Protein AF-A0A952R5E4-F1 (afdb_monomer_lite)

Radius of gyration: 13.21 Å; chains: 1; bounding box: 33×34×29 Å

Structure (mmCIF, N/CA/C/O backbone):
data_AF-A0A952R5E4-F1
#
_entry.id   AF-A0A952R5E4-F1
#
loop_
_atom_site.group_PDB
_atom_site.id
_atom_site.type_symbol
_atom_site.label_atom_id
_atom_site.label_alt_id
_atom_site.label_comp_id
_atom_site.label_asym_id
_atom_site.label_entity_id
_atom_site.label_seq_id
_atom_site.pdbx_PDB_ins_code
_atom_site.Cartn_x
_atom_site.Cartn_y
_atom_site.Cartn_z
_atom_site.occupancy
_atom_site.B_iso_or_equiv
_atom_site.auth_seq_id
_atom_site.auth_comp_id
_atom_site.auth_asym_id
_atom_site.auth_atom_id
_atom_site.pdbx_PDB_model_num
ATOM 1 N N . MET A 1 1 ? 11.836 1.845 14.750 1.00 37.91 1 MET A N 1
ATOM 2 C CA . MET A 1 1 ? 12.737 0.796 14.227 1.00 37.91 1 MET A CA 1
ATOM 3 C C . MET A 1 1 ? 11.982 0.153 13.084 1.00 37.91 1 MET A C 1
ATOM 5 O O . MET A 1 1 ? 11.025 -0.555 13.361 1.00 37.91 1 MET A O 1
ATOM 9 N N . SER A 1 2 ? 12.292 0.534 11.841 1.00 47.06 2 SER A N 1
ATOM 10 C CA . SER A 1 2 ? 11.566 0.025 10.672 1.00 47.06 2 SER A CA 1
ATOM 11 C C . SER A 1 2 ? 11.762 -1.488 10.589 1.00 47.06 2 SER A C 1
ATOM 13 O O . SER A 1 2 ? 12.899 -1.958 10.569 1.00 47.06 2 SER A O 1
ATOM 15 N N . LEU A 1 3 ? 10.667 -2.250 10.605 1.00 56.06 3 LEU A N 1
ATOM 16 C CA . LEU A 1 3 ? 10.684 -3.714 10.494 1.00 56.06 3 LEU A CA 1
ATOM 17 C C . LEU A 1 3 ? 10.935 -4.183 9.048 1.00 56.06 3 LEU A C 1
ATOM 19 O O . LEU A 1 3 ? 11.079 -5.380 8.809 1.00 56.06 3 LEU A O 1
ATOM 23 N N . TYR A 1 4 ? 11.036 -3.245 8.101 1.00 64.62 4 TYR A N 1
ATOM 24 C CA . TYR A 1 4 ? 11.153 -3.502 6.672 1.00 64.62 4 TYR A CA 1
ATOM 25 C C . TYR A 1 4 ? 12.304 -2.664 6.090 1.00 64.62 4 TYR A C 1
ATOM 27 O O . TYR A 1 4 ? 12.291 -1.438 6.193 1.00 64.62 4 TYR A O 1
ATOM 35 N N . SER A 1 5 ? 13.321 -3.312 5.508 1.00 67.81 5 SER A N 1
ATOM 36 C CA . SER A 1 5 ? 14.405 -2.612 4.794 1.00 67.81 5 SER A CA 1
ATOM 37 C C . SER A 1 5 ? 14.019 -2.459 3.327 1.00 67.81 5 SER A C 1
ATOM 39 O O . SER A 1 5 ? 13.857 -3.450 2.618 1.00 67.81 5 SER A O 1
ATOM 41 N N . THR A 1 6 ? 13.887 -1.215 2.869 1.00 71.56 6 THR A N 1
ATOM 42 C CA . THR A 1 6 ? 13.632 -0.864 1.461 1.00 71.56 6 THR A CA 1
ATOM 43 C C . THR A 1 6 ? 14.893 -0.381 0.741 1.00 71.56 6 THR A C 1
ATOM 45 O O . THR A 1 6 ? 14.818 0.113 -0.381 1.00 71.56 6 THR A O 1
ATOM 48 N N . ASP A 1 7 ? 16.067 -0.525 1.362 1.00 72.19 7 ASP A N 1
ATOM 49 C CA . ASP A 1 7 ? 17.339 0.030 0.869 1.00 72.19 7 ASP A CA 1
ATOM 50 C C . ASP A 1 7 ? 17.760 -0.546 -0.486 1.00 72.19 7 ASP A C 1
ATOM 52 O O . ASP A 1 7 ? 18.458 0.098 -1.267 1.00 72.19 7 ASP A O 1
ATOM 56 N N . HIS A 1 8 ? 17.300 -1.761 -0.780 1.00 77.69 8 HIS A N 1
ATOM 57 C CA . HIS A 1 8 ? 17.564 -2.472 -2.023 1.00 77.69 8 HIS A CA 1
ATOM 58 C C . HIS A 1 8 ? 16.593 -2.102 -3.160 1.00 77.69 8 HIS A C 1
ATOM 60 O O . HIS A 1 8 ? 16.808 -2.532 -4.293 1.00 77.69 8 HIS A O 1
ATOM 66 N N . LEU A 1 9 ? 15.540 -1.318 -2.888 1.00 82.38 9 LEU A N 1
ATOM 67 C CA . LEU A 1 9 ? 14.565 -0.912 -3.898 1.00 82.38 9 LEU A CA 1
ATOM 68 C C . LEU A 1 9 ? 15.070 0.282 -4.719 1.00 82.38 9 LEU A C 1
ATOM 70 O O . LEU A 1 9 ? 15.565 1.291 -4.197 1.00 82.38 9 LEU A O 1
ATOM 74 N N . THR A 1 10 ? 14.889 0.175 -6.034 1.00 86.50 10 THR A N 1
ATOM 75 C CA . THR A 1 10 ? 15.015 1.305 -6.964 1.00 86.50 10 THR A CA 1
ATOM 76 C C . THR A 1 10 ? 13.888 2.313 -6.743 1.00 86.50 10 THR A C 1
ATOM 78 O O . THR A 1 10 ? 12.836 1.969 -6.210 1.00 86.50 10 THR A O 1
ATOM 81 N N . ASP A 1 11 ? 14.053 3.547 -7.215 1.00 81.81 11 ASP A N 1
ATOM 82 C CA . ASP A 1 11 ? 13.014 4.577 -7.067 1.00 81.81 11 ASP A CA 1
ATOM 83 C C . ASP A 1 11 ? 11.701 4.197 -7.781 1.00 81.81 11 ASP A C 1
ATOM 85 O O . ASP A 1 11 ? 10.617 4.520 -7.302 1.00 81.81 11 ASP A O 1
ATOM 89 N N . SER A 1 12 ? 11.780 3.446 -8.888 1.00 84.94 12 SER A N 1
ATOM 90 C CA . SER A 1 12 ? 10.597 2.919 -9.588 1.00 84.94 12 SER A CA 1
ATOM 91 C C . SER A 1 12 ? 9.851 1.887 -8.741 1.00 84.94 12 SER A C 1
ATOM 93 O O . SER A 1 12 ? 8.631 1.947 -8.618 1.00 84.94 12 SER A O 1
ATOM 95 N N . 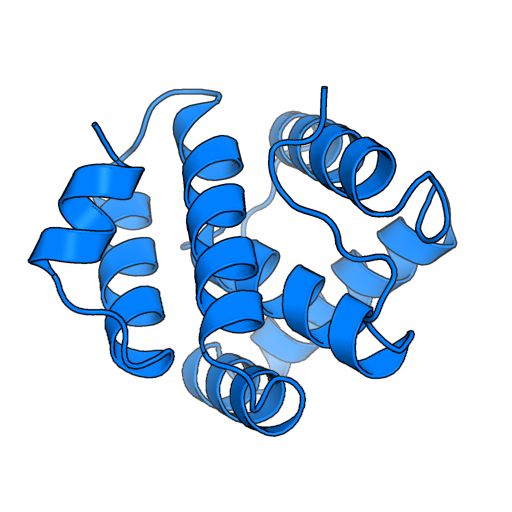GLN A 1 13 ? 10.587 0.966 -8.112 1.00 87.56 13 GLN A N 1
ATOM 96 C CA . GLN A 1 13 ? 10.014 -0.034 -7.208 1.00 87.56 13 GLN A CA 1
ATOM 97 C C . GLN A 1 13 ? 9.445 0.609 -5.948 1.00 87.56 13 GLN A C 1
ATOM 99 O O . GLN A 1 13 ? 8.379 0.224 -5.485 1.00 87.56 13 GLN A O 1
ATOM 104 N N . LEU A 1 14 ? 10.121 1.622 -5.412 1.00 85.19 14 LEU A N 1
ATOM 105 C CA . LEU A 1 14 ? 9.629 2.368 -4.266 1.00 85.19 14 LEU A CA 1
ATOM 106 C C . LEU A 1 14 ? 8.335 3.127 -4.612 1.00 85.19 14 LEU A C 1
ATOM 108 O O . LEU A 1 14 ? 7.388 3.120 -3.830 1.00 85.19 14 LEU A O 1
ATOM 112 N N . GLY A 1 15 ? 8.249 3.697 -5.818 1.00 86.50 15 GLY A N 1
ATOM 113 C CA . GLY A 1 15 ? 7.013 4.277 -6.344 1.00 86.50 15 GLY A CA 1
ATOM 114 C C . GLY A 1 15 ? 5.879 3.254 -6.479 1.00 86.50 15 GLY A C 1
ATOM 115 O O . GLY A 1 15 ? 4.753 3.544 -6.084 1.00 86.50 15 GLY A O 1
ATOM 116 N N . ALA A 1 16 ? 6.173 2.051 -6.976 1.00 89.25 16 ALA A N 1
ATOM 117 C CA . ALA A 1 16 ? 5.192 0.968 -7.075 1.00 89.25 16 ALA A CA 1
ATOM 118 C C . ALA A 1 16 ? 4.736 0.457 -5.699 1.00 89.25 16 ALA A C 1
ATOM 120 O O . ALA A 1 16 ? 3.554 0.181 -5.505 1.00 89.25 16 ALA A O 1
ATOM 121 N N . LEU A 1 17 ? 5.646 0.389 -4.724 1.00 89.44 17 LEU A N 1
ATOM 122 C CA . LEU A 1 17 ? 5.334 0.056 -3.335 1.00 89.44 17 LEU A CA 1
ATOM 123 C C . LEU A 1 17 ? 4.364 1.080 -2.732 1.00 89.44 17 LEU A C 1
ATOM 125 O O . LEU A 1 17 ? 3.339 0.689 -2.178 1.00 89.44 17 LEU A O 1
ATOM 129 N N . ILE A 1 18 ? 4.643 2.378 -2.901 1.00 88.00 18 ILE A N 1
ATOM 130 C CA . ILE A 1 18 ? 3.755 3.465 -2.454 1.00 88.00 18 ILE A CA 1
ATOM 131 C C . ILE A 1 18 ? 2.389 3.359 -3.117 1.00 88.00 18 ILE A C 1
ATOM 133 O O . ILE A 1 18 ? 1.367 3.537 -2.460 1.00 88.00 18 ILE A O 1
ATOM 137 N N . GLU A 1 19 ? 2.357 3.065 -4.413 1.00 90.19 19 GLU A N 1
ATOM 138 C CA . GLU A 1 19 ? 1.103 2.928 -5.135 1.00 90.19 19 GLU A CA 1
ATOM 139 C C . GLU A 1 19 ? 0.284 1.732 -4.641 1.00 90.19 19 GLU A C 1
ATOM 141 O O . GLU A 1 19 ? -0.911 1.881 -4.406 1.00 90.19 19 GLU A O 1
ATOM 146 N N . ILE A 1 20 ? 0.903 0.571 -4.409 1.00 90.56 20 ILE A N 1
ATOM 147 C CA . ILE A 1 20 ? 0.219 -0.585 -3.809 1.00 90.56 20 ILE A CA 1
ATOM 148 C C . ILE A 1 20 ? -0.343 -0.212 -2.439 1.00 90.56 20 ILE A C 1
ATOM 150 O O . ILE A 1 20 ? -1.508 -0.502 -2.173 1.00 90.56 20 ILE A O 1
ATOM 154 N N . MET A 1 21 ? 0.450 0.459 -1.599 1.00 88.38 21 MET A N 1
ATOM 155 C CA . MET A 1 21 ? -0.004 0.905 -0.284 1.00 88.38 21 MET A CA 1
ATOM 156 C C . MET A 1 21 ? -1.202 1.846 -0.384 1.00 88.38 21 MET A C 1
ATOM 158 O O . MET A 1 21 ? -2.198 1.634 0.298 1.00 88.38 21 MET A O 1
ATOM 162 N N . PHE A 1 22 ? -1.135 2.839 -1.270 1.00 87.88 22 PHE A N 1
ATOM 163 C CA . PHE A 1 22 ? -2.224 3.781 -1.513 1.00 87.88 22 PHE A CA 1
ATOM 164 C C . PHE A 1 22 ? -3.495 3.062 -1.990 1.00 87.88 22 PHE A C 1
ATOM 166 O O . PHE A 1 22 ? -4.573 3.247 -1.437 1.00 87.88 22 PHE A O 1
ATOM 173 N N . LEU A 1 23 ? -3.383 2.179 -2.984 1.00 88.75 23 LEU A N 1
ATOM 174 C CA . LEU A 1 23 ? -4.532 1.455 -3.536 1.00 88.75 23 LEU A CA 1
ATOM 175 C C . LEU A 1 23 ? -5.160 0.469 -2.542 1.00 88.75 23 LEU A C 1
ATOM 177 O O . LEU A 1 23 ? -6.336 0.131 -2.695 1.00 88.75 23 LEU A O 1
ATOM 181 N N . ALA A 1 24 ? -4.368 -0.034 -1.594 1.00 88.38 24 ALA A N 1
ATOM 182 C CA . ALA A 1 24 ? -4.779 -1.010 -0.595 1.00 88.38 24 ALA A CA 1
ATOM 183 C C . ALA A 1 24 ? -5.387 -0.371 0.657 1.00 88.38 24 ALA A C 1
ATOM 185 O O . ALA A 1 24 ? -6.364 -0.907 1.170 1.00 88.38 24 ALA A O 1
ATOM 186 N N . ALA A 1 25 ? -4.819 0.742 1.124 1.00 83.94 25 ALA A N 1
ATOM 187 C CA . ALA A 1 25 ? -5.314 1.459 2.292 1.00 83.94 25 ALA A CA 1
ATOM 188 C C . ALA A 1 25 ? -6.584 2.262 1.970 1.00 83.94 25 ALA A C 1
ATOM 190 O O . ALA A 1 25 ? -7.506 2.272 2.770 1.00 83.94 25 ALA A O 1
ATOM 191 N N . PHE A 1 26 ? -6.682 2.861 0.776 1.00 80.44 26 PHE A N 1
ATOM 192 C CA . PHE A 1 26 ? -7.795 3.755 0.433 1.00 80.44 26 PHE A CA 1
ATOM 193 C C . PHE A 1 26 ? -8.767 3.065 -0.521 1.00 80.44 26 PHE A C 1
ATOM 195 O O . PHE A 1 26 ? -8.497 2.926 -1.720 1.00 80.44 26 PHE A O 1
ATOM 202 N N . ALA A 1 27 ? -9.896 2.591 0.012 1.00 73.38 27 ALA A N 1
ATOM 203 C CA . ALA A 1 27 ? -10.884 1.792 -0.718 1.00 73.38 27 ALA A CA 1
ATOM 204 C C . ALA A 1 27 ? -11.842 2.640 -1.574 1.00 73.38 27 ALA A C 1
ATOM 206 O O . ALA A 1 27 ? -12.108 2.301 -2.735 1.00 73.38 27 ALA A O 1
ATOM 207 N N . ASP A 1 28 ? -12.320 3.758 -1.043 1.00 68.50 28 ASP A N 1
ATOM 208 C CA . ASP A 1 28 ? -13.260 4.681 -1.693 1.00 68.50 28 ASP A CA 1
ATOM 209 C C . ASP A 1 28 ? -12.568 5.729 -2.583 1.00 68.50 28 ASP A C 1
ATOM 211 O O . ASP A 1 28 ? -13.207 6.322 -3.450 1.00 68.50 28 ASP A O 1
ATOM 215 N N . GLY A 1 29 ? -11.250 5.887 -2.437 1.00 62.88 29 GLY A N 1
ATOM 216 C CA . GLY A 1 29 ? -10.493 6.937 -3.116 1.00 62.88 29 GLY A CA 1
ATOM 217 C C . GLY A 1 29 ? -10.668 8.311 -2.465 1.00 62.88 29 GLY A C 1
ATOM 218 O O . GLY A 1 29 ? -10.110 9.284 -2.977 1.00 62.88 29 GLY A O 1
ATOM 219 N N . GLU A 1 30 ? -11.400 8.389 -1.351 1.00 65.50 30 GLU A N 1
ATOM 220 C CA . GLU A 1 30 ? -11.340 9.523 -0.446 1.00 65.50 30 GLU A CA 1
ATOM 221 C C . GLU A 1 30 ? -10.128 9.342 0.462 1.00 65.50 30 GLU A C 1
ATOM 223 O O . GLU A 1 30 ? -9.740 8.242 0.845 1.00 65.50 30 GLU A O 1
ATOM 228 N N . PHE A 1 31 ? -9.438 10.448 0.698 1.00 70.88 31 PHE A N 1
ATOM 229 C CA . PHE A 1 31 ? -8.186 10.435 1.425 1.00 70.88 31 PHE A CA 1
ATOM 230 C C . PHE A 1 31 ? -8.134 11.687 2.278 1.00 70.88 31 PHE A C 1
ATOM 232 O O . PHE A 1 31 ? -7.729 12.761 1.812 1.00 70.88 31 PHE A O 1
ATOM 239 N N . SER A 1 32 ? -8.642 11.564 3.501 1.00 73.81 32 SER A N 1
ATOM 240 C CA . SER A 1 32 ? -8.738 12.670 4.444 1.00 73.81 32 SER A CA 1
ATOM 241 C C . SER A 1 32 ? -7.350 13.179 4.819 1.00 73.81 32 SER A C 1
ATOM 243 O O . SER A 1 32 ? -6.377 12.428 4.823 1.00 73.81 32 SER A O 1
ATOM 245 N N . GLU A 1 33 ? -7.238 14.462 5.175 1.00 77.00 33 GLU A N 1
ATOM 246 C CA . GLU A 1 33 ? -5.955 15.080 5.548 1.00 77.00 33 GLU A CA 1
ATOM 247 C C . GLU A 1 33 ? -5.216 14.308 6.657 1.00 77.00 33 GLU A C 1
ATOM 249 O O . GLU A 1 33 ? -3.984 14.248 6.645 1.00 77.00 33 GLU A O 1
ATOM 254 N N . GLN A 1 34 ? -5.963 13.688 7.579 1.00 76.81 34 GLN A N 1
ATOM 255 C CA . GLN A 1 34 ? -5.413 12.876 8.663 1.00 76.81 34 GLN A CA 1
ATOM 256 C C . GLN A 1 34 ? -4.780 11.583 8.138 1.00 76.81 34 GLN A C 1
ATOM 258 O O . GLN A 1 34 ? -3.641 11.270 8.483 1.00 76.81 34 GLN A O 1
ATOM 263 N N . GLU A 1 35 ? -5.468 10.874 7.246 1.00 76.62 35 GLU A N 1
ATOM 264 C CA . GLU A 1 35 ? -4.932 9.677 6.601 1.00 76.62 35 GLU A CA 1
ATOM 265 C C . GLU A 1 35 ? -3.716 10.018 5.731 1.00 76.62 35 GLU A C 1
ATOM 267 O O . GLU A 1 35 ? -2.745 9.259 5.706 1.00 76.62 35 GLU A O 1
ATOM 272 N N . GLN A 1 36 ? -3.704 11.186 5.068 1.00 80.00 36 GLN A N 1
ATOM 273 C CA . GLN A 1 36 ? -2.535 11.633 4.297 1.00 80.00 36 GLN A CA 1
ATOM 274 C C . GLN A 1 36 ? -1.328 11.902 5.186 1.00 80.00 36 GLN A C 1
ATOM 276 O O . GLN A 1 36 ? -0.198 11.617 4.791 1.00 80.00 36 GLN A O 1
ATOM 281 N N . ALA A 1 37 ? -1.539 12.487 6.366 1.00 81.81 37 ALA A N 1
ATOM 282 C CA . ALA A 1 37 ? -0.472 12.694 7.335 1.00 81.81 37 ALA A CA 1
ATOM 283 C C . ALA A 1 37 ? 0.089 11.349 7.819 1.00 81.81 37 ALA A C 1
ATOM 285 O O . ALA A 1 37 ? 1.287 11.119 7.680 1.00 81.81 37 ALA A O 1
ATOM 286 N N . ASN A 1 38 ? -0.783 10.431 8.247 1.00 80.38 38 ASN A N 1
ATOM 287 C CA . ASN A 1 38 ? -0.387 9.101 8.715 1.00 80.38 38 ASN A CA 1
ATOM 288 C C . ASN A 1 38 ? 0.373 8.319 7.628 1.00 80.38 38 ASN A C 1
ATOM 290 O O . ASN A 1 38 ? 1.438 7.756 7.881 1.00 80.38 38 ASN A O 1
ATOM 294 N N . PHE A 1 39 ? -0.133 8.326 6.392 1.00 84.50 39 PHE A N 1
ATOM 295 C CA . PHE A 1 39 ? 0.525 7.681 5.258 1.00 84.50 39 PHE A CA 1
ATOM 296 C C . PHE A 1 39 ? 1.909 8.278 4.983 1.00 84.50 39 PHE A C 1
ATOM 298 O O . PHE A 1 39 ? 2.865 7.538 4.744 1.00 84.50 39 PHE A O 1
ATOM 305 N N . ARG A 1 40 ? 2.037 9.612 5.031 1.00 85.88 40 ARG A N 1
ATOM 306 C CA . ARG A 1 40 ? 3.329 10.278 4.827 1.00 85.88 40 ARG A CA 1
ATOM 307 C C . ARG A 1 40 ? 4.337 9.893 5.893 1.00 85.88 40 ARG A C 1
ATOM 309 O O . ARG A 1 40 ? 5.444 9.510 5.533 1.00 85.88 40 ARG A O 1
ATOM 316 N N . ASP A 1 41 ? 3.941 9.910 7.159 1.00 83.69 41 ASP A N 1
ATOM 317 C CA . ASP A 1 41 ? 4.823 9.554 8.270 1.00 83.69 41 ASP A CA 1
ATOM 318 C C . ASP A 1 41 ? 5.349 8.115 8.133 1.00 83.69 41 ASP A C 1
ATOM 320 O O . ASP A 1 41 ? 6.540 7.853 8.334 1.00 83.69 41 ASP A O 1
ATOM 324 N N . VAL A 1 42 ? 4.483 7.184 7.714 1.00 82.00 42 VAL A N 1
ATOM 325 C CA . VAL A 1 42 ? 4.866 5.792 7.448 1.00 82.00 42 VAL A CA 1
ATOM 326 C C . VAL A 1 42 ? 5.882 5.717 6.303 1.00 82.00 42 VAL A C 1
ATOM 328 O O . VAL A 1 42 ? 6.957 5.142 6.479 1.00 82.00 42 VAL A O 1
ATOM 331 N N . ILE A 1 43 ? 5.598 6.328 5.148 1.00 82.06 43 ILE A N 1
ATOM 332 C CA . ILE A 1 43 ? 6.493 6.275 3.979 1.00 82.06 43 ILE A CA 1
ATOM 333 C C . ILE A 1 43 ? 7.827 6.986 4.226 1.00 82.06 43 ILE A C 1
ATOM 335 O O . ILE A 1 43 ? 8.877 6.475 3.825 1.00 82.06 43 ILE A O 1
ATOM 339 N N . GLU A 1 44 ? 7.823 8.138 4.890 1.00 85.31 44 GLU A N 1
ATOM 340 C CA . GLU A 1 44 ? 9.048 8.869 5.218 1.00 85.31 44 GLU A CA 1
ATOM 341 C C . GLU A 1 44 ? 9.936 8.057 6.165 1.00 85.31 44 GLU A C 1
ATOM 343 O O . GLU A 1 44 ? 11.147 7.973 5.948 1.00 85.31 44 GLU A O 1
ATOM 348 N N . SER A 1 45 ? 9.343 7.382 7.159 1.00 80.06 45 SER A N 1
ATOM 349 C CA . SER A 1 45 ? 10.083 6.494 8.060 1.00 80.06 45 SER A CA 1
ATOM 350 C C . SER A 1 45 ? 10.634 5.247 7.363 1.00 80.06 45 SER A C 1
ATOM 352 O O . SER A 1 45 ? 11.651 4.713 7.807 1.00 80.06 45 SER A O 1
ATOM 354 N N . LEU A 1 46 ? 9.954 4.733 6.340 1.00 75.69 46 LEU A N 1
ATOM 355 C CA . LEU A 1 46 ? 10.373 3.525 5.624 1.00 75.69 46 LEU A CA 1
ATOM 356 C C . LEU A 1 46 ? 11.445 3.802 4.594 1.00 75.69 46 LEU A C 1
ATOM 358 O O . LEU A 1 46 ? 12.403 3.049 4.474 1.00 75.69 46 LEU A O 1
ATOM 362 N N . SER A 1 47 ? 11.271 4.887 3.849 1.00 73.06 47 SER A N 1
ATOM 363 C CA . SER A 1 47 ? 12.162 5.253 2.758 1.00 73.06 47 SER A CA 1
ATOM 364 C C . SER A 1 47 ? 13.474 5.873 3.239 1.00 73.06 47 SER A C 1
ATOM 366 O O . SER A 1 47 ? 14.232 6.352 2.403 1.00 73.06 47 SER A O 1
ATOM 368 N N . ASP A 1 48 ? 13.739 5.905 4.552 1.00 73.88 48 ASP A N 1
ATOM 369 C CA . ASP A 1 48 ? 14.829 6.679 5.163 1.00 73.88 48 ASP A CA 1
ATOM 370 C C . ASP A 1 48 ? 14.853 8.120 4.618 1.00 73.88 48 ASP A C 1
ATOM 372 O O . ASP A 1 48 ? 15.876 8.654 4.195 1.00 73.88 48 ASP A O 1
ATOM 376 N N . GLN A 1 49 ? 13.659 8.720 4.518 1.00 74.44 49 GLN A N 1
ATOM 377 C CA . 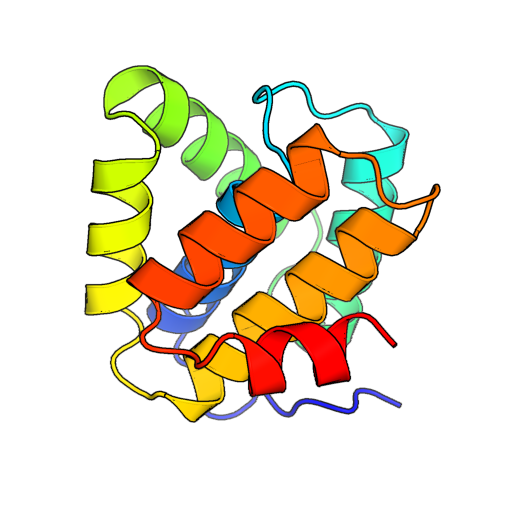GLN A 1 49 ? 13.402 10.044 3.940 1.00 74.44 49 GLN A CA 1
ATOM 378 C C . GLN A 1 49 ? 13.752 10.219 2.448 1.00 74.44 49 GLN A C 1
ATOM 380 O O . GLN A 1 49 ? 13.628 11.336 1.932 1.00 74.44 49 GLN A O 1
ATOM 385 N N . ARG A 1 50 ? 14.113 9.150 1.715 1.00 71.88 50 ARG A N 1
ATOM 386 C CA . ARG A 1 50 ? 14.340 9.193 0.251 1.00 71.88 50 ARG A CA 1
ATOM 387 C C . ARG A 1 50 ? 13.108 9.673 -0.510 1.00 71.88 50 ARG A C 1
ATOM 389 O O . ARG A 1 50 ? 13.250 10.304 -1.555 1.00 71.88 50 ARG A O 1
ATOM 396 N N . LEU A 1 51 ? 11.914 9.384 0.007 1.00 73.69 51 LEU A N 1
ATOM 397 C CA . LEU A 1 51 ? 10.656 9.936 -0.479 1.00 73.69 51 LEU A CA 1
ATOM 398 C C . LEU A 1 51 ? 9.962 10.675 0.656 1.00 73.69 51 LEU A C 1
ATOM 400 O O . LEU A 1 51 ? 9.306 10.077 1.501 1.00 73.69 51 LEU A O 1
ATOM 404 N N . SER A 1 52 ? 10.125 11.992 0.646 1.00 79.81 52 SER A N 1
ATOM 405 C CA . SER A 1 52 ? 9.581 12.899 1.650 1.00 79.81 52 SER A CA 1
ATOM 406 C C . SER A 1 52 ? 9.011 14.161 1.009 1.00 79.81 52 SER A C 1
ATOM 408 O O . SER A 1 52 ? 9.280 14.472 -0.160 1.00 79.81 52 SER A O 1
ATOM 410 N N . GLY A 1 53 ? 8.174 14.871 1.765 1.00 81.44 53 GLY A N 1
ATOM 411 C CA . GLY A 1 53 ? 7.651 16.183 1.391 1.00 81.44 53 GLY A CA 1
ATOM 412 C C . GLY A 1 53 ? 6.975 16.222 0.013 1.00 81.44 53 GLY A C 1
ATOM 413 O O . GLY A 1 53 ? 5.988 15.525 -0.246 1.00 81.44 53 GLY A O 1
ATOM 414 N N . GLU A 1 54 ? 7.479 17.081 -0.877 1.00 81.38 54 GLU A N 1
ATOM 415 C CA . GLU A 1 54 ? 6.873 17.332 -2.191 1.00 81.38 54 GLU A CA 1
ATOM 416 C C . GLU A 1 54 ? 6.969 16.123 -3.131 1.00 81.38 54 GLU A C 1
ATOM 418 O O . GLU A 1 54 ? 6.022 15.847 -3.867 1.00 81.38 54 GLU A O 1
ATOM 423 N N . ALA A 1 55 ? 8.064 15.356 -3.071 1.00 81.19 55 ALA A N 1
ATOM 424 C CA . ALA A 1 55 ? 8.228 14.170 -3.909 1.00 81.19 55 ALA A CA 1
ATOM 425 C C . ALA A 1 55 ? 7.149 13.129 -3.589 1.00 81.19 55 ALA A C 1
ATOM 427 O O . ALA A 1 55 ? 6.446 12.657 -4.485 1.00 81.19 55 ALA A O 1
ATOM 428 N N . LEU A 1 56 ? 6.960 12.838 -2.301 1.00 83.81 56 LEU A N 1
ATOM 429 C CA . LEU A 1 56 ? 5.930 11.920 -1.827 1.00 83.81 56 LEU A CA 1
ATOM 430 C C . LEU A 1 56 ? 4.519 12.416 -2.167 1.00 83.81 56 LEU A C 1
ATOM 432 O O . LEU A 1 56 ? 3.714 11.665 -2.719 1.00 83.81 56 LEU A O 1
ATOM 436 N N . SER A 1 57 ? 4.251 13.702 -1.940 1.00 82.94 57 SER A N 1
ATOM 437 C CA . SER A 1 57 ? 2.969 14.322 -2.302 1.00 82.94 57 SER A CA 1
ATOM 438 C C . SER A 1 57 ? 2.683 14.202 -3.808 1.00 82.94 57 SER A C 1
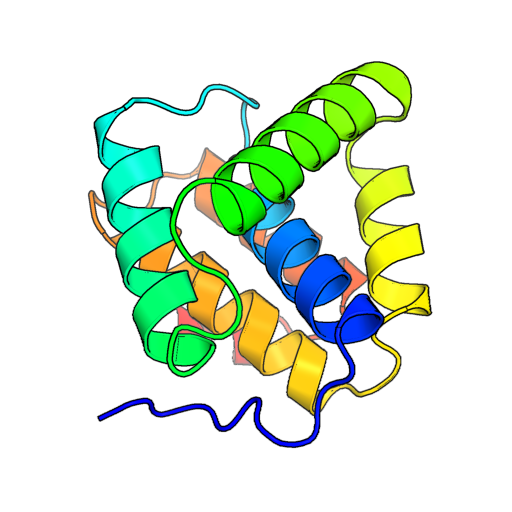ATOM 440 O O . SER A 1 57 ? 1.558 13.911 -4.214 1.00 82.94 57 SER A O 1
ATOM 442 N N . GLY A 1 58 ? 3.711 14.348 -4.650 1.00 84.56 58 GLY A N 1
ATOM 443 C CA . GLY A 1 58 ? 3.617 14.151 -6.096 1.00 84.56 58 GLY A CA 1
ATOM 444 C C . GLY A 1 58 ? 3.314 12.703 -6.498 1.00 84.56 58 GLY A C 1
ATOM 445 O O . GLY A 1 58 ? 2.534 12.479 -7.426 1.00 84.56 58 GLY A O 1
ATOM 446 N N . HIS A 1 59 ? 3.881 11.717 -5.795 1.00 83.69 59 HIS A N 1
ATOM 447 C CA . HIS A 1 59 ? 3.546 10.303 -5.993 1.00 83.69 59 HIS A CA 1
ATOM 448 C C . HIS A 1 59 ? 2.091 10.005 -5.619 1.00 83.69 59 HIS A C 1
ATOM 450 O O . HIS A 1 59 ? 1.388 9.370 -6.404 1.00 83.69 59 HIS A O 1
ATOM 456 N N . MET A 1 60 ? 1.621 10.517 -4.479 1.00 83.50 60 MET A N 1
ATOM 457 C CA . MET A 1 60 ? 0.241 10.336 -4.010 1.00 83.50 60 MET A CA 1
ATOM 458 C C . MET A 1 60 ? -0.765 10.964 -4.982 1.00 83.50 60 MET A C 1
ATOM 460 O O . MET A 1 60 ? -1.712 10.303 -5.406 1.00 83.50 60 MET A O 1
ATOM 464 N N . LEU A 1 61 ? -0.521 12.205 -5.420 1.00 84.56 61 LEU A N 1
ATOM 465 C CA . LEU A 1 61 ? -1.379 12.880 -6.397 1.00 84.56 61 LEU A CA 1
ATOM 466 C C . LEU A 1 61 ? -1.436 12.113 -7.724 1.00 84.56 61 LEU A C 1
ATOM 468 O O . LEU A 1 61 ? -2.507 11.939 -8.305 1.00 84.56 61 LEU A O 1
ATOM 472 N N . ARG A 1 62 ? -0.288 11.618 -8.204 1.00 85.31 62 ARG A N 1
ATOM 473 C CA . ARG A 1 62 ? -0.234 10.817 -9.431 1.00 85.31 62 ARG A CA 1
ATOM 474 C C . ARG A 1 62 ? -1.009 9.509 -9.280 1.00 85.31 62 ARG A C 1
ATOM 476 O O . ARG A 1 62 ? -1.750 9.165 -10.197 1.00 85.31 62 ARG A O 1
ATOM 483 N N . ALA A 1 63 ? -0.859 8.814 -8.155 1.00 84.38 63 ALA A N 1
ATOM 484 C CA . ALA A 1 63 ? -1.584 7.578 -7.877 1.00 84.38 63 ALA A CA 1
ATOM 485 C C . ALA A 1 63 ? -3.102 7.818 -7.860 1.00 84.38 63 ALA A C 1
ATOM 487 O O . ALA A 1 63 ? -3.836 7.083 -8.517 1.00 84.38 63 ALA A O 1
ATOM 488 N N . ALA A 1 64 ? -3.565 8.898 -7.220 1.00 84.12 64 ALA A N 1
ATOM 489 C CA . ALA A 1 64 ? -4.976 9.285 -7.203 1.00 84.12 64 ALA A CA 1
ATOM 490 C C . ALA A 1 64 ? -5.523 9.573 -8.615 1.00 84.12 64 ALA A C 1
ATOM 492 O O . ALA A 1 64 ? -6.524 8.989 -9.028 1.00 84.12 64 ALA A O 1
ATOM 493 N N . MET A 1 65 ? -4.821 10.393 -9.408 1.00 86.50 65 MET A N 1
ATOM 494 C CA . MET A 1 65 ? -5.219 10.688 -10.794 1.00 86.50 65 MET A CA 1
ATOM 495 C C . MET A 1 65 ? -5.248 9.430 -11.674 1.00 86.50 65 MET A C 1
ATOM 497 O O . MET A 1 65 ? -6.109 9.263 -12.538 1.00 86.50 65 MET A O 1
ATOM 501 N N . GLN A 1 66 ? -4.276 8.537 -11.494 1.00 87.38 66 GLN A N 1
ATOM 502 C CA . GLN A 1 66 ? -4.190 7.298 -12.258 1.00 87.38 66 GLN A CA 1
ATOM 503 C C . GLN A 1 66 ? -5.260 6.285 -11.844 1.00 87.38 66 GLN A C 1
ATOM 505 O O . GLN A 1 66 ? -5.777 5.576 -12.711 1.00 87.38 66 GLN A O 1
ATOM 510 N N . LEU A 1 67 ? -5.605 6.234 -10.556 1.00 86.75 67 LEU A N 1
ATOM 511 C CA . LEU A 1 67 ? -6.718 5.452 -10.031 1.00 86.75 67 LEU A CA 1
ATOM 512 C C . LEU A 1 67 ? -8.039 5.903 -10.666 1.00 86.75 67 LEU A C 1
ATOM 514 O O . LEU A 1 67 ? -8.764 5.057 -11.186 1.00 86.75 67 LEU A O 1
ATOM 518 N N . GLU A 1 68 ? -8.304 7.211 -10.706 1.00 86.06 68 GLU A N 1
ATOM 519 C CA . GLU A 1 68 ? -9.502 7.778 -11.340 1.00 86.06 68 GLU A CA 1
ATOM 520 C C . GLU A 1 68 ? -9.562 7.453 -12.844 1.00 86.06 68 GLU A C 1
ATOM 522 O O . GLU A 1 68 ? -10.588 7.012 -13.359 1.00 86.06 68 GLU A O 1
ATOM 527 N N . ALA A 1 69 ? -8.441 7.603 -13.557 1.00 87.94 69 ALA A N 1
ATOM 528 C CA . ALA A 1 69 ? -8.402 7.435 -15.009 1.00 87.94 69 ALA A CA 1
ATOM 529 C C . ALA A 1 69 ? -8.425 5.971 -15.487 1.00 87.94 69 ALA A C 1
ATOM 531 O O . ALA A 1 69 ? -8.904 5.683 -16.585 1.00 87.94 69 ALA A O 1
ATOM 532 N N . GLN A 1 70 ? -7.831 5.045 -14.728 1.00 89.38 70 GLN A N 1
ATOM 533 C CA . GLN A 1 70 ? -7.562 3.673 -15.190 1.00 89.38 70 GLN A CA 1
ATOM 534 C C . GLN A 1 70 ? -8.266 2.598 -14.364 1.00 89.38 70 GLN A C 1
ATOM 536 O O . GLN A 1 70 ? -8.354 1.452 -14.812 1.00 89.38 70 GLN A O 1
ATOM 541 N N . GLY A 1 71 ? -8.755 2.957 -13.180 1.00 87.19 71 GLY A N 1
ATOM 542 C CA . GLY A 1 71 ? -9.336 2.035 -12.222 1.00 87.19 71 GLY A CA 1
ATOM 543 C C . GLY A 1 71 ? -8.289 1.242 -11.438 1.00 87.19 71 GLY A C 1
ATOM 544 O O . GLY A 1 71 ? -7.181 0.948 -11.902 1.00 87.19 71 GLY A O 1
ATOM 545 N N . ARG A 1 72 ? -8.685 0.844 -10.227 1.00 88.06 72 ARG A N 1
ATOM 546 C CA . ARG A 1 72 ? -7.814 0.196 -9.239 1.00 88.06 72 ARG A CA 1
ATOM 547 C C . ARG A 1 72 ? -7.150 -1.074 -9.759 1.00 88.06 72 ARG A C 1
ATOM 549 O O . ARG A 1 72 ? -5.942 -1.220 -9.633 1.00 88.06 72 ARG A O 1
ATOM 556 N N . ALA A 1 73 ? -7.917 -1.972 -10.378 1.00 86.56 73 ALA A N 1
ATOM 557 C CA . ALA A 1 73 ? -7.405 -3.265 -10.838 1.00 86.56 73 ALA A CA 1
ATOM 558 C C . ALA A 1 73 ? -6.238 -3.117 -11.830 1.00 86.56 73 ALA A C 1
ATOM 560 O O . ALA A 1 73 ? -5.241 -3.827 -11.730 1.00 86.56 73 ALA A O 1
ATOM 561 N N . LYS A 1 74 ? -6.336 -2.158 -12.759 1.00 90.44 74 LYS A N 1
ATOM 562 C CA . LYS A 1 74 ? -5.290 -1.905 -13.755 1.00 90.44 74 LYS A CA 1
ATOM 563 C C . LYS A 1 74 ? -4.048 -1.273 -13.129 1.00 90.44 74 LYS A C 1
ATOM 565 O O . LYS A 1 74 ? -2.935 -1.622 -13.515 1.00 90.44 74 LYS A O 1
ATOM 570 N N . ARG A 1 75 ? -4.229 -0.361 -12.170 1.00 90.94 75 ARG A N 1
ATOM 571 C CA . ARG A 1 75 ? -3.112 0.256 -11.441 1.00 90.94 75 ARG A CA 1
ATOM 572 C C . ARG A 1 75 ? -2.385 -0.737 -10.553 1.00 90.94 75 ARG A C 1
ATOM 574 O O . ARG A 1 75 ? -1.164 -0.798 -10.602 1.00 90.94 75 ARG A O 1
ATOM 581 N N . LEU A 1 76 ? -3.131 -1.582 -9.852 1.00 89.50 76 LEU A N 1
ATOM 582 C CA . LEU A 1 76 ? -2.559 -2.620 -9.011 1.00 89.50 76 LEU A CA 1
ATOM 583 C C . LEU A 1 76 ? -1.764 -3.643 -9.833 1.00 89.50 76 LEU A C 1
ATOM 585 O O . LEU A 1 76 ? -0.650 -3.976 -9.455 1.00 89.50 76 LEU A O 1
ATOM 589 N N . ALA A 1 77 ? -2.284 -4.078 -10.987 1.00 88.75 77 ALA A N 1
ATOM 590 C CA . ALA A 1 77 ? -1.549 -4.967 -11.889 1.00 88.75 77 ALA A CA 1
ATOM 591 C C . ALA A 1 77 ? -0.230 -4.341 -12.377 1.00 88.75 77 ALA A C 1
ATOM 593 O O . ALA A 1 77 ? 0.811 -4.982 -12.298 1.00 88.75 77 ALA A O 1
ATOM 594 N N . ALA A 1 78 ? -0.260 -3.073 -12.802 1.00 89.88 78 ALA A N 1
ATOM 595 C CA . ALA A 1 78 ? 0.947 -2.366 -13.227 1.00 89.88 78 ALA A CA 1
ATOM 596 C C . ALA A 1 78 ? 1.968 -2.217 -12.085 1.00 89.88 78 ALA A C 1
ATOM 598 O O . ALA A 1 78 ? 3.155 -2.439 -12.286 1.00 89.88 78 ALA A O 1
ATOM 599 N N . ALA A 1 79 ? 1.517 -1.891 -10.871 1.00 88.75 79 ALA A N 1
ATOM 600 C CA . ALA A 1 79 ? 2.410 -1.796 -9.721 1.00 88.75 79 ALA A CA 1
ATOM 601 C C . ALA A 1 79 ? 3.001 -3.167 -9.332 1.00 88.75 79 ALA A C 1
ATOM 603 O O . ALA A 1 79 ? 4.164 -3.247 -8.943 1.00 88.75 79 ALA A O 1
ATOM 604 N N . CYS A 1 80 ? 2.243 -4.258 -9.493 1.00 87.31 80 CYS A N 1
ATOM 605 C CA . CYS A 1 80 ? 2.757 -5.618 -9.321 1.00 87.31 80 CYS A CA 1
ATOM 606 C C . CYS A 1 80 ? 3.842 -5.979 -10.348 1.00 87.31 80 CYS A C 1
ATOM 608 O O . CYS A 1 80 ? 4.783 -6.690 -9.987 1.00 87.31 80 CYS A O 1
ATOM 610 N N . ASP A 1 81 ? 3.720 -5.527 -11.599 1.00 89.00 81 ASP A N 1
ATOM 611 C CA . ASP A 1 81 ? 4.719 -5.770 -12.649 1.00 89.00 81 ASP A CA 1
ATOM 612 C C . ASP A 1 81 ? 6.045 -5.057 -12.334 1.00 89.00 81 ASP A C 1
ATOM 614 O O . ASP A 1 81 ? 7.121 -5.642 -12.482 1.00 89.00 81 ASP A O 1
ATOM 618 N N . GLU A 1 82 ? 5.972 -3.831 -11.809 1.00 88.31 82 GLU A N 1
ATOM 619 C CA . GLU A 1 82 ? 7.137 -3.065 -11.350 1.00 88.31 82 GLU A CA 1
ATOM 620 C C . GLU A 1 82 ? 7.753 -3.608 -10.048 1.00 88.31 82 GLU A C 1
ATOM 622 O O . GLU A 1 82 ? 8.928 -3.355 -9.764 1.00 88.31 82 GLU A O 1
ATOM 627 N N . LEU A 1 83 ? 6.983 -4.368 -9.262 1.00 85.69 83 LEU A N 1
ATOM 628 C CA . LEU A 1 83 ? 7.396 -4.965 -7.992 1.00 85.69 83 LEU A CA 1
ATOM 629 C C . LEU A 1 83 ? 7.389 -6.508 -8.081 1.00 85.69 83 LEU A C 1
ATOM 631 O O . LEU A 1 83 ? 6.543 -7.159 -7.464 1.00 85.69 83 LEU A O 1
ATOM 635 N N . PRO A 1 84 ? 8.295 -7.140 -8.855 1.00 77.12 84 PRO A N 1
ATOM 636 C CA . PRO A 1 84 ? 8.233 -8.581 -9.121 1.00 77.12 84 PRO A CA 1
ATOM 637 C C . PRO A 1 84 ? 8.590 -9.455 -7.910 1.00 77.12 84 PRO A C 1
ATOM 639 O O . PRO A 1 84 ? 8.263 -10.641 -7.898 1.00 77.12 84 PRO A O 1
ATOM 642 N N . ASP A 1 85 ? 9.263 -8.893 -6.906 1.00 85.31 85 ASP A N 1
ATOM 643 C CA . ASP A 1 85 ? 9.666 -9.614 -5.703 1.00 85.31 85 ASP A CA 1
ATOM 644 C C . ASP A 1 85 ? 8.501 -9.763 -4.715 1.00 85.31 85 ASP A C 1
ATOM 646 O O . ASP A 1 85 ? 7.861 -8.785 -4.320 1.00 85.31 85 ASP A O 1
ATOM 650 N N . ILE A 1 86 ? 8.248 -11.001 -4.286 1.00 86.25 86 ILE A N 1
ATOM 651 C CA . ILE A 1 86 ? 7.195 -11.317 -3.322 1.00 86.25 86 ILE A CA 1
ATOM 652 C C . ILE A 1 86 ? 7.461 -10.674 -1.958 1.00 86.25 86 ILE A C 1
ATOM 654 O O . ILE A 1 86 ? 6.511 -10.267 -1.293 1.00 86.25 86 ILE A O 1
ATOM 658 N N . ASP A 1 87 ? 8.724 -10.518 -1.555 1.00 85.81 87 ASP A N 1
ATOM 659 C CA . ASP A 1 87 ? 9.054 -9.913 -0.264 1.00 85.81 87 ASP A CA 1
ATOM 660 C C . ASP A 1 87 ? 8.764 -8.407 -0.274 1.00 85.81 87 ASP A C 1
ATOM 662 O O . ASP A 1 87 ? 8.142 -7.891 0.655 1.00 85.81 87 ASP A O 1
ATOM 666 N N . ALA A 1 88 ? 9.061 -7.715 -1.375 1.00 85.06 88 ALA A N 1
ATOM 667 C CA . ALA A 1 88 ? 8.657 -6.323 -1.561 1.00 85.06 88 ALA A CA 1
ATOM 668 C C . ALA A 1 88 ? 7.122 -6.157 -1.566 1.00 85.06 88 ALA A C 1
ATOM 670 O O . ALA A 1 88 ? 6.597 -5.212 -0.973 1.00 85.06 88 ALA A O 1
ATOM 671 N N . ARG A 1 89 ? 6.379 -7.093 -2.176 1.00 90.31 89 ARG A N 1
ATOM 672 C CA . ARG A 1 89 ? 4.902 -7.082 -2.169 1.00 90.31 89 ARG A CA 1
ATOM 673 C C . ARG A 1 89 ? 4.328 -7.284 -0.770 1.00 90.31 89 ARG A C 1
ATOM 675 O O . ARG A 1 89 ? 3.355 -6.627 -0.408 1.00 90.31 89 ARG A O 1
ATOM 682 N N . ARG A 1 90 ? 4.937 -8.168 0.025 1.00 89.81 90 ARG A N 1
ATOM 683 C CA . ARG A 1 90 ? 4.576 -8.386 1.433 1.00 89.81 90 ARG A CA 1
ATOM 684 C C . ARG A 1 90 ? 4.792 -7.140 2.266 1.00 89.81 90 ARG A C 1
ATOM 686 O O . ARG A 1 90 ? 3.909 -6.787 3.036 1.00 89.81 90 ARG A O 1
ATOM 693 N N . ILE A 1 91 ? 5.926 -6.467 2.072 1.00 86.75 91 ILE A N 1
ATOM 694 C CA . ILE A 1 91 ? 6.213 -5.189 2.725 1.00 86.75 91 ILE A CA 1
ATOM 695 C C . ILE A 1 91 ? 5.122 -4.178 2.361 1.00 86.75 91 ILE A C 1
ATOM 697 O O . ILE A 1 91 ? 4.501 -3.614 3.254 1.00 86.75 91 ILE A O 1
ATOM 701 N N . ALA A 1 92 ? 4.815 -4.011 1.071 1.00 88.88 92 ALA A N 1
ATOM 702 C CA . ALA A 1 92 ? 3.770 -3.090 0.627 1.00 88.88 92 ALA A CA 1
ATOM 703 C C . ALA A 1 92 ? 2.403 -3.390 1.275 1.00 88.88 92 ALA A C 1
ATOM 705 O O . ALA A 1 92 ? 1.724 -2.477 1.741 1.00 88.88 92 ALA A O 1
ATOM 706 N N . LEU A 1 93 ? 2.007 -4.665 1.351 1.00 91.31 93 LEU A N 1
ATOM 707 C CA . LEU A 1 93 ? 0.750 -5.059 1.987 1.00 91.31 93 LEU A CA 1
ATOM 708 C C . LEU A 1 93 ? 0.764 -4.833 3.503 1.00 91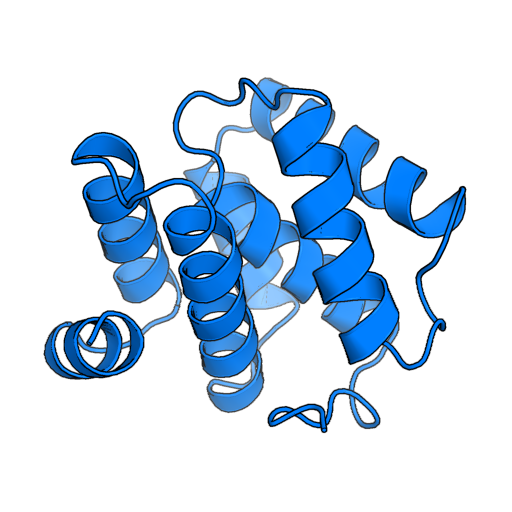.31 93 LEU A C 1
ATOM 710 O O . LEU A 1 93 ? -0.209 -4.318 4.041 1.00 91.31 93 LEU A O 1
ATOM 714 N N . ALA A 1 94 ? 1.842 -5.206 4.192 1.00 88.94 94 ALA A N 1
ATOM 715 C CA . ALA A 1 94 ? 1.958 -5.034 5.638 1.00 88.94 94 ALA A CA 1
ATOM 716 C C . ALA A 1 94 ? 1.837 -3.560 6.037 1.00 88.94 94 ALA A C 1
ATOM 718 O O . ALA A 1 94 ? 1.128 -3.213 6.973 1.00 88.94 94 ALA A O 1
ATOM 719 N N . LEU A 1 95 ? 2.456 -2.681 5.257 1.00 86.88 95 LEU A N 1
ATOM 720 C CA . LEU A 1 95 ? 2.387 -1.246 5.487 1.00 86.88 95 LEU A CA 1
ATOM 721 C C . LEU A 1 95 ? 1.018 -0.659 5.163 1.00 86.88 95 LEU A C 1
ATOM 723 O O . LEU A 1 95 ? 0.557 0.239 5.858 1.00 86.88 95 LEU A O 1
ATOM 727 N N . ALA A 1 96 ? 0.344 -1.175 4.134 1.00 89.31 96 ALA A N 1
ATOM 728 C CA . ALA A 1 96 ? -1.045 -0.816 3.879 1.00 89.31 96 ALA A CA 1
ATOM 729 C C . ALA A 1 96 ? -1.952 -1.192 5.059 1.00 89.31 96 ALA A C 1
ATOM 731 O O . ALA A 1 96 ? -2.833 -0.418 5.419 1.00 89.31 96 ALA A O 1
ATOM 732 N N . VAL A 1 97 ? -1.719 -2.359 5.674 1.00 89.38 97 VAL A N 1
ATOM 733 C CA . VAL A 1 97 ? -2.428 -2.787 6.887 1.00 89.38 97 VAL A CA 1
ATOM 734 C C . VAL A 1 97 ? -2.139 -1.834 8.047 1.00 89.38 97 VAL A C 1
ATOM 736 O O . VAL A 1 97 ? -3.079 -1.436 8.729 1.00 89.38 97 VAL A O 1
ATOM 739 N N . ASP A 1 98 ? -0.881 -1.443 8.262 1.00 85.06 98 ASP A N 1
ATOM 740 C CA . ASP A 1 98 ? -0.511 -0.497 9.324 1.00 85.06 98 ASP A CA 1
ATOM 741 C C . ASP A 1 98 ? -1.214 0.859 9.152 1.00 85.06 98 ASP A C 1
ATOM 743 O O . ASP A 1 98 ? -1.721 1.416 10.126 1.00 85.06 98 ASP A O 1
ATOM 747 N N . VAL A 1 99 ? -1.304 1.359 7.914 1.00 82.31 99 VAL A N 1
ATOM 748 C CA . VAL A 1 99 ? -2.024 2.603 7.595 1.00 82.31 99 VAL A CA 1
ATOM 749 C C . VAL A 1 99 ? -3.528 2.445 7.831 1.00 82.31 99 VAL A C 1
ATOM 751 O O . VAL A 1 99 ? -4.104 3.252 8.552 1.00 82.31 99 VAL A O 1
ATOM 754 N N . ALA A 1 100 ? -4.154 1.398 7.288 1.00 83.88 100 ALA A N 1
ATOM 755 C CA . ALA A 1 100 ? -5.597 1.171 7.427 1.00 83.88 100 ALA A CA 1
ATOM 756 C C . ALA A 1 100 ? -6.021 0.887 8.883 1.00 83.88 100 ALA A C 1
ATOM 758 O O . ALA A 1 100 ? -7.144 1.153 9.290 1.00 83.88 100 ALA A O 1
ATOM 759 N N . ARG A 1 101 ? -5.126 0.347 9.720 1.00 83.69 101 ARG A N 1
ATOM 760 C CA . ARG A 1 101 ? -5.417 0.100 11.143 1.00 83.69 101 ARG A CA 1
ATOM 761 C C . ARG A 1 101 ? -5.280 1.340 12.022 1.00 83.69 101 ARG A C 1
ATOM 763 O O . ARG A 1 101 ? -5.729 1.267 13.167 1.00 83.69 101 ARG A O 1
ATOM 770 N N . ALA A 1 102 ? -4.661 2.421 11.541 1.00 79.75 102 ALA A N 1
ATOM 771 C CA . ALA A 1 102 ? -4.311 3.578 12.367 1.00 79.75 102 ALA A CA 1
ATOM 772 C C . ALA A 1 102 ? -5.528 4.168 13.100 1.00 79.75 102 ALA A C 1
ATOM 774 O O . ALA A 1 102 ? -5.441 4.435 14.299 1.00 79.75 102 ALA A O 1
ATOM 775 N N . ASP A 1 103 ? -6.667 4.263 12.409 1.00 73.44 103 ASP A N 1
ATOM 776 C CA . ASP A 1 103 ? -7.914 4.831 12.936 1.00 73.44 103 ASP A CA 1
ATOM 777 C C . ASP A 1 103 ? -9.025 3.775 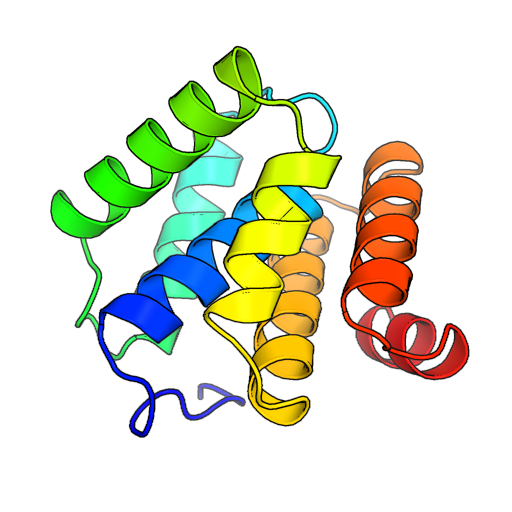13.142 1.00 73.44 103 ASP A C 1
ATOM 779 O O . ASP A 1 103 ? -10.141 4.088 13.563 1.00 73.44 103 ASP A O 1
ATOM 783 N N . GLY A 1 104 ? -8.678 2.495 12.962 1.00 79.75 104 GLY A N 1
ATOM 784 C CA . GLY A 1 104 ? -9.569 1.342 13.069 1.00 79.75 104 GLY A CA 1
ATOM 785 C C . GLY A 1 104 ? -9.937 0.771 11.702 1.00 79.75 104 GLY A C 1
ATOM 786 O O . GLY A 1 104 ? -10.336 1.501 10.813 1.00 79.75 104 GLY A O 1
ATOM 787 N N . LEU A 1 105 ? -9.828 -0.553 11.561 1.00 85.00 105 LEU A N 1
ATOM 788 C CA . LEU A 1 105 ? -10.018 -1.225 10.276 1.00 85.00 105 LEU A CA 1
ATOM 789 C C . LEU A 1 105 ? -11.507 -1.457 9.967 1.00 85.00 105 LEU A C 1
ATOM 791 O O . LEU A 1 105 ? -12.156 -2.310 10.587 1.00 85.00 105 LEU A O 1
ATOM 795 N N . GLU A 1 106 ? -12.036 -0.743 8.980 1.00 86.25 106 GLU A N 1
ATOM 796 C CA . GLU A 1 106 ? -13.408 -0.868 8.502 1.00 86.25 106 GLU A CA 1
ATOM 797 C C . GLU A 1 106 ? -13.607 -2.077 7.560 1.00 86.25 106 GLU A C 1
ATOM 799 O O . GLU A 1 106 ? -12.669 -2.560 6.916 1.00 86.25 106 GLU A O 1
ATOM 804 N N . PRO A 1 107 ? -14.848 -2.589 7.398 1.00 88.25 107 PRO A N 1
ATOM 805 C CA . PRO A 1 107 ? -15.122 -3.701 6.484 1.00 88.25 107 PRO A CA 1
ATOM 806 C C . PRO A 1 107 ? -14.718 -3.435 5.026 1.00 88.25 107 PRO A C 1
ATOM 808 O O . PRO A 1 107 ? -14.303 -4.364 4.330 1.00 88.25 107 PRO A O 1
ATOM 811 N N . ALA A 1 108 ? -14.838 -2.186 4.562 1.00 85.81 108 ALA A N 1
ATOM 812 C CA . ALA A 1 108 ? -14.461 -1.792 3.205 1.00 85.81 108 ALA A CA 1
ATOM 813 C C . ALA A 1 108 ? -12.939 -1.870 2.994 1.00 85.81 108 ALA A C 1
ATOM 815 O O . ALA A 1 108 ? -12.480 -2.408 1.986 1.00 85.81 108 ALA A O 1
ATOM 816 N N . GLU A 1 109 ? -12.158 -1.417 3.973 1.00 88.00 109 GLU A N 1
ATOM 817 C CA . GLU A 1 109 ? -10.696 -1.499 3.964 1.00 88.00 109 GLU A CA 1
ATOM 818 C C . GLU A 1 109 ? -10.226 -2.951 4.061 1.00 88.00 109 GLU A C 1
ATOM 820 O O . GLU A 1 109 ? -9.364 -3.377 3.297 1.00 88.00 109 GLU A O 1
ATOM 825 N N . LEU A 1 110 ? -10.850 -3.770 4.917 1.00 90.50 110 LEU A N 1
ATOM 826 C CA . LEU A 1 110 ? -10.556 -5.204 4.990 1.00 90.50 110 LEU A CA 1
ATOM 827 C C . LEU A 1 110 ? -10.815 -5.907 3.649 1.00 90.50 110 LEU A C 1
ATOM 829 O O . LEU A 1 110 ? -10.007 -6.728 3.199 1.00 90.50 110 LEU A O 1
ATOM 833 N N . GLN A 1 111 ? -11.930 -5.587 2.987 1.00 90.81 111 GLN A N 1
ATOM 834 C CA . GLN A 1 111 ? -12.227 -6.102 1.651 1.00 90.81 111 GLN A CA 1
ATOM 835 C C . GLN A 1 111 ? -11.172 -5.649 0.630 1.00 90.81 111 GLN A C 1
ATOM 837 O O . GLN A 1 111 ? -10.755 -6.440 -0.228 1.00 90.81 111 GLN A O 1
ATOM 842 N N . GLN A 1 112 ? -10.716 -4.400 0.728 1.00 90.06 112 GLN A N 1
ATOM 843 C CA . GLN A 1 112 ? -9.700 -3.842 -0.154 1.00 90.06 112 GLN A CA 1
ATOM 844 C C . GLN A 1 112 ? -8.331 -4.502 0.064 1.00 90.06 112 GLN A C 1
ATOM 846 O O . GLN A 1 112 ? -7.723 -4.960 -0.904 1.00 90.06 112 GLN A O 1
ATOM 851 N N . LEU A 1 113 ? -7.890 -4.664 1.312 1.00 92.50 113 LEU A N 1
ATOM 852 C CA . LEU A 1 113 ? -6.671 -5.388 1.684 1.00 92.50 113 LEU A CA 1
ATOM 853 C C . LEU A 1 113 ? -6.711 -6.844 1.212 1.00 92.50 113 LEU A C 1
ATOM 855 O O . LEU A 1 113 ? -5.729 -7.342 0.668 1.00 92.50 113 LEU A O 1
ATOM 859 N N . THR A 1 114 ? -7.862 -7.510 1.344 1.00 93.50 114 THR A N 1
ATOM 860 C CA . THR A 1 114 ? -8.060 -8.885 0.853 1.00 93.50 114 THR A CA 1
ATOM 861 C C . THR A 1 114 ? -7.914 -8.962 -0.664 1.00 93.50 114 THR A C 1
ATOM 863 O O . THR A 1 114 ? -7.204 -9.822 -1.185 1.00 93.50 114 THR A O 1
ATOM 866 N N . THR A 1 115 ? -8.545 -8.033 -1.384 1.00 91.69 115 THR A N 1
ATOM 867 C CA . THR A 1 115 ? -8.440 -7.946 -2.848 1.00 91.69 115 THR A CA 1
ATOM 868 C C . THR A 1 115 ? -6.997 -7.693 -3.276 1.00 91.69 115 THR A C 1
ATOM 870 O O . THR A 1 115 ? -6.503 -8.325 -4.213 1.00 91.69 115 THR A O 1
ATOM 873 N N . THR A 1 116 ? -6.299 -6.808 -2.564 1.00 92.50 116 THR A N 1
ATOM 87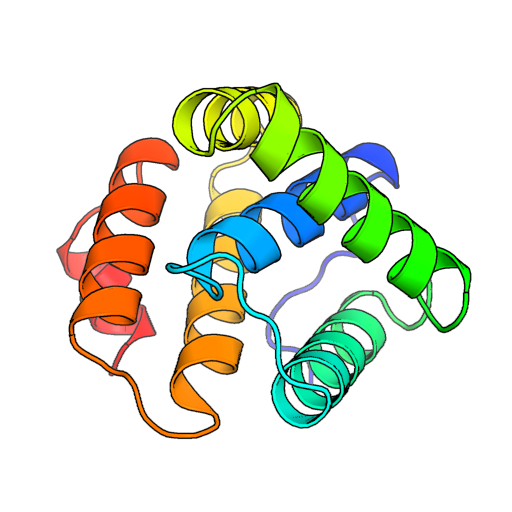4 C CA . THR A 1 116 ? -4.901 -6.502 -2.844 1.00 92.50 116 THR A CA 1
ATOM 875 C C . THR A 1 116 ? -3.984 -7.689 -2.555 1.00 92.50 116 THR A C 1
ATOM 877 O O . THR A 1 116 ? -3.156 -8.022 -3.399 1.00 92.50 116 THR A O 1
ATOM 880 N N . ALA A 1 117 ? -4.163 -8.395 -1.437 1.00 94.06 117 ALA A N 1
ATOM 881 C CA . ALA A 1 117 ? -3.386 -9.591 -1.112 1.00 94.06 117 ALA A CA 1
ATOM 882 C C . ALA A 1 117 ? -3.484 -10.655 -2.215 1.00 94.06 117 ALA A C 1
ATOM 884 O O . ALA A 1 117 ? -2.462 -11.176 -2.660 1.00 94.06 117 ALA A O 1
ATOM 885 N N . VAL A 1 118 ? -4.693 -10.902 -2.734 1.00 92.75 118 VAL A N 1
ATOM 886 C CA . VAL A 1 118 ? -4.906 -11.823 -3.862 1.00 92.75 118 VAL A CA 1
ATOM 887 C C . VAL A 1 118 ? -4.130 -11.376 -5.102 1.00 92.75 118 VAL A C 1
ATOM 889 O O . VAL A 1 118 ? -3.451 -12.194 -5.721 1.00 92.75 118 VAL A O 1
ATOM 892 N N . ALA A 1 119 ? -4.181 -10.089 -5.454 1.00 90.88 119 ALA A N 1
ATOM 893 C CA . ALA A 1 119 ? -3.458 -9.556 -6.612 1.00 90.88 119 ALA A CA 1
ATOM 894 C C . ALA A 1 119 ? -1.929 -9.628 -6.455 1.00 90.88 119 ALA A C 1
ATOM 896 O O . ALA A 1 119 ? -1.210 -9.806 -7.439 1.00 90.88 119 ALA A O 1
ATOM 897 N N . LEU A 1 120 ? -1.432 -9.522 -5.222 1.00 90.25 120 LEU A N 1
ATOM 898 C CA . LEU A 1 120 ? -0.011 -9.643 -4.902 1.00 90.25 120 LEU A CA 1
ATOM 899 C C . LEU A 1 120 ? 0.470 -11.102 -4.857 1.00 90.25 120 LEU A C 1
ATOM 901 O O . LEU A 1 120 ? 1.680 -11.339 -4.876 1.00 90.25 120 LEU A O 1
ATOM 905 N N . GLY A 1 121 ? -0.450 -12.073 -4.843 1.00 91.44 121 GLY A N 1
ATOM 906 C CA . GLY A 1 121 ? -0.144 -13.494 -4.668 1.00 91.44 121 GLY A CA 1
ATOM 907 C C . GLY A 1 121 ? 0.109 -13.886 -3.209 1.00 91.44 121 GLY A C 1
ATOM 908 O O . GLY A 1 121 ? 0.784 -14.880 -2.950 1.00 91.44 121 GLY A O 1
ATOM 909 N N . ILE A 1 122 ? -0.408 -13.106 -2.260 1.00 92.56 122 ILE A N 1
ATOM 910 C CA . ILE A 1 122 ? -0.268 -13.326 -0.819 1.00 92.56 122 ILE A CA 1
ATOM 911 C C . ILE A 1 122 ? -1.461 -14.146 -0.322 1.00 92.56 122 ILE A C 1
ATOM 913 O O . ILE A 1 122 ? -2.618 -13.857 -0.635 1.00 92.56 122 ILE A O 1
ATOM 917 N N . ALA A 1 123 ? -1.177 -15.201 0.443 1.00 93.25 123 ALA A N 1
ATOM 918 C CA . ALA A 1 123 ? -2.205 -16.112 0.931 1.00 93.25 123 ALA A CA 1
ATOM 919 C C . ALA A 1 123 ? -3.119 -15.440 1.980 1.00 93.25 123 ALA A C 1
ATOM 921 O O . ALA A 1 123 ? -2.636 -14.622 2.766 1.00 93.25 123 ALA A O 1
ATOM 922 N N . PRO A 1 124 ? -4.406 -15.827 2.077 1.00 90.88 124 PRO A N 1
ATOM 923 C CA . PRO A 1 124 ? -5.322 -15.288 3.088 1.00 90.88 124 PRO A CA 1
ATOM 924 C C . PRO A 1 124 ? -4.803 -15.435 4.525 1.00 90.88 124 PRO A C 1
ATOM 926 O O . PRO A 1 124 ? -4.811 -14.468 5.279 1.00 90.88 124 PRO A O 1
ATOM 929 N N . ASP A 1 125 ? -4.251 -16.602 4.875 1.00 93.50 125 ASP A N 1
ATOM 930 C CA . ASP A 1 125 ? -3.653 -16.854 6.196 1.00 93.50 125 ASP A CA 1
ATOM 931 C C . ASP A 1 125 ? -2.474 -15.920 6.501 1.00 93.50 125 ASP A C 1
ATOM 933 O O . ASP A 1 125 ? -2.158 -15.658 7.660 1.00 93.50 125 ASP A O 1
ATOM 937 N N . GLU A 1 126 ? -1.773 -15.459 5.464 1.00 92.69 126 GLU A N 1
ATOM 938 C CA . GLU A 1 126 ? -0.667 -14.521 5.608 1.00 92.69 126 GLU A CA 1
ATOM 939 C C . GLU A 1 126 ? -1.191 -13.104 5.849 1.00 92.69 126 GLU A C 1
ATOM 941 O O . GLU A 1 126 ? -0.738 -12.453 6.787 1.00 92.69 126 GLU A O 1
ATOM 946 N N . LEU A 1 127 ? -2.210 -12.668 5.101 1.00 92.75 127 LEU A N 1
ATOM 947 C CA . LEU A 1 127 ? -2.905 -11.407 5.369 1.00 92.75 127 LEU A CA 1
ATOM 948 C C . LEU A 1 127 ? -3.498 -11.378 6.787 1.00 92.75 127 LEU A C 1
ATOM 950 O O . LEU A 1 127 ? -3.339 -10.388 7.497 1.00 92.75 127 LEU A O 1
ATOM 954 N N . GLU A 1 128 ? -4.117 -12.468 7.246 1.00 91.62 128 GLU A N 1
ATOM 955 C CA . GLU A 1 128 ? -4.626 -12.557 8.618 1.00 91.62 128 GLU A CA 1
ATOM 956 C C . GLU A 1 128 ? -3.533 -12.353 9.673 1.00 91.62 128 GLU A C 1
ATOM 958 O O . GLU A 1 128 ? -3.798 -11.759 10.716 1.00 91.62 128 GLU A O 1
ATOM 963 N N . ARG A 1 129 ? -2.307 -12.834 9.428 1.00 90.25 129 ARG A N 1
ATOM 964 C CA . ARG A 1 129 ? -1.174 -12.610 10.342 1.00 90.25 129 ARG A CA 1
ATOM 965 C C . ARG A 1 129 ? -0.714 -11.159 10.347 1.00 90.25 129 ARG A C 1
ATOM 967 O O . ARG A 1 129 ? -0.272 -10.707 11.391 1.00 90.25 129 ARG A O 1
ATOM 974 N N . LEU A 1 130 ? -0.810 -10.457 9.219 1.00 87.75 130 LEU A N 1
ATOM 975 C CA . LEU A 1 130 ? -0.493 -9.028 9.140 1.00 87.75 130 LEU A CA 1
ATOM 976 C C . LEU A 1 130 ? -1.540 -8.178 9.878 1.00 87.75 130 LEU A C 1
ATOM 978 O O . LEU A 1 130 ? -1.206 -7.163 10.480 1.00 87.75 130 LEU A O 1
ATOM 982 N N . ILE A 1 131 ? -2.807 -8.604 9.859 1.00 88.00 131 ILE A N 1
ATOM 983 C CA . ILE A 1 131 ? -3.919 -7.887 10.503 1.00 88.00 131 ILE A CA 1
ATOM 984 C C . ILE A 1 131 ? -3.974 -8.101 12.024 1.00 88.00 131 ILE A C 1
ATOM 986 O O . ILE A 1 131 ? -4.524 -7.255 12.728 1.00 88.00 131 ILE A O 1
ATOM 990 N N . ARG A 1 132 ? -3.461 -9.217 12.551 1.00 80.06 132 ARG A N 1
ATOM 991 C CA . ARG A 1 132 ? -3.475 -9.508 13.997 1.00 80.06 132 ARG A CA 1
ATOM 992 C C . ARG A 1 132 ? -2.397 -8.706 14.719 1.00 80.06 132 ARG A C 1
ATOM 994 O O . ARG A 1 132 ? -2.774 -7.778 15.473 1.00 80.06 132 ARG A O 1
#

pLDDT: mean 83.64, std 8.71, range [37.91, 94.06]

Secondary structure (DSSP, 8-state):
--SS--TT--HHHHHHHHHHHHHHH-SSS---HHHHHHHHHHHHHHTTTSS-HHHHHHHHHHHHHHHHHH-HHHHHHHHHHH---HHHHHHHHHHHHHHHHTT---HHHHHHHHHHHHHHT--HHHHHHHH-

Foldseek 3Di:
DDPDACVPPDPLLLLLLLLLLLQLLDQPLDQDPVLVVLSQVLSCVRVVNPQHDPNVVVSNVVSSVCCVVPNSVVSLLVSCVSNVDLSSLLVSLLSSLVSNPPVHNDPSSVVSSVVSCVSSVHDPVSSVVSND

Sequence (132 aa):
MSLYSTDHLTDSQLGALIEIMFLAAFADGEFSEQEQANFRDVIESLSDQRLSGEALSGHMLRAAMQLEAQGRAKRLAAACDELPDIDARRIALALAVDVARADGLEPAELQQLTTTAVALGIAPDELERLIR